Protein AF-A0A9N9H4F7-F1 (afdb_monomer_lite)

pLDDT: mean 87.17, std 10.33, range [55.59, 97.5]

InterPro domains:
  IPR036277 SMCs flexible hinge superfamily [SSF75553] (1-52)

Foldseek 3Di:
DDDQEAEAQDPVRQVVVCPDPAHGWYAYPQGWIQDSVRDTRDPDPDHDPDPPPPDDPPPDDPVNVVVVVVVVVVVVVVVVVVVVVCVVVVVVVVVVVVVVVVVVVVVVVVVVVVVVVVVVVVVD

Structure (mmCIF, N/CA/C/O backbone):
data_AF-A0A9N9H4F7-F1
#
_entry.id   AF-A0A9N9H4F7-F1
#
loop_
_atom_site.group_PDB
_atom_site.id
_atom_site.type_symbol
_atom_site.label_atom_id
_atom_site.label_alt_id
_atom_site.label_comp_id
_atom_site.label_asym_id
_atom_site.label_entity_id
_atom_site.label_seq_id
_atom_site.pdbx_PDB_ins_code
_atom_site.Cartn_x
_atom_site.Cartn_y
_atom_site.Cartn_z
_atom_site.occupancy
_atom_site.B_iso_or_equiv
_atom_site.auth_seq_id
_atom_site.auth_comp_id
_atom_site.auth_asym_id
_atom_site.auth_atom_id
_atom_site.pdbx_PDB_model_num
ATOM 1 N N . VAL A 1 1 ? -9.784 0.885 30.954 1.00 60.38 1 VAL A N 1
ATOM 2 C CA . VAL A 1 1 ? -11.015 1.036 31.769 1.00 60.38 1 VAL A CA 1
ATOM 3 C C . VAL A 1 1 ? -11.840 2.170 31.178 1.00 60.38 1 VAL A C 1
ATOM 5 O O . VAL A 1 1 ? -11.273 3.231 30.939 1.00 60.38 1 VAL A O 1
ATOM 8 N N . LEU A 1 2 ? -13.125 1.941 30.878 1.00 66.12 2 LEU A N 1
ATOM 9 C CA . LEU A 1 2 ? -14.051 3.004 30.467 1.00 66.12 2 LEU A CA 1
ATOM 10 C C . LEU A 1 2 ? -14.176 4.017 31.612 1.00 66.12 2 LEU A C 1
ATOM 12 O O . LEU A 1 2 ? -14.514 3.649 32.732 1.00 66.12 2 LEU A O 1
ATOM 16 N N . GLN A 1 3 ? -13.849 5.277 31.337 1.00 78.94 3 GLN A N 1
ATOM 17 C CA . GLN A 1 3 ? -14.105 6.394 32.248 1.00 78.94 3 GLN A CA 1
ATOM 18 C C . GLN A 1 3 ? -15.418 7.087 31.868 1.00 78.94 3 GLN A C 1
ATOM 20 O O . GLN A 1 3 ? -16.034 6.726 30.866 1.00 78.94 3 GLN A O 1
ATOM 25 N N . ASN A 1 4 ? -15.786 8.137 32.612 1.00 85.50 4 ASN A N 1
ATOM 26 C CA . ASN A 1 4 ? -16.856 9.085 32.285 1.00 85.50 4 ASN A CA 1
ATOM 27 C C . ASN A 1 4 ? -16.726 9.612 30.841 1.00 85.50 4 ASN A C 1
ATOM 29 O O . ASN A 1 4 ? -16.042 10.611 30.598 1.00 85.50 4 ASN A O 1
ATOM 33 N N . THR A 1 5 ? -17.362 8.912 29.902 1.00 91.31 5 THR A N 1
ATOM 34 C CA . THR A 1 5 ? -17.331 9.168 28.461 1.00 91.31 5 THR A CA 1
ATOM 35 C C . THR A 1 5 ? -18.765 9.358 28.001 1.00 91.31 5 THR A C 1
ATOM 37 O O . THR A 1 5 ? -19.583 8.453 28.142 1.00 91.31 5 THR A O 1
ATOM 40 N N . LEU A 1 6 ? -19.074 10.542 27.487 1.00 93.56 6 LEU A N 1
ATOM 41 C CA . LEU A 1 6 ? -20.390 10.870 26.954 1.00 93.56 6 LEU A CA 1
ATOM 42 C C . LEU A 1 6 ? -20.442 10.543 25.461 1.00 93.56 6 LEU A C 1
ATOM 44 O O . LEU A 1 6 ? -19.416 10.563 24.782 1.00 93.56 6 LEU A O 1
ATOM 48 N N . VAL A 1 7 ? -21.637 10.261 24.950 1.00 93.19 7 VAL A N 1
ATOM 49 C CA . VAL A 1 7 ? -21.860 9.976 23.528 1.00 93.19 7 VAL A CA 1
ATOM 50 C C . VAL A 1 7 ? -22.605 11.145 22.889 1.00 93.19 7 VAL A C 1
ATOM 52 O O . VAL A 1 7 ? -23.591 11.631 23.439 1.00 93.19 7 VAL A O 1
ATOM 55 N N . ALA A 1 8 ? -22.134 11.597 21.729 1.00 94.56 8 ALA A N 1
ATOM 56 C CA . ALA A 1 8 ? -22.745 12.652 20.927 1.00 94.56 8 ALA A CA 1
ATOM 57 C C . ALA A 1 8 ? -23.081 12.141 19.518 1.00 94.56 8 ALA A C 1
ATOM 59 O O . ALA A 1 8 ? -22.471 11.204 19.013 1.00 94.56 8 ALA A O 1
ATOM 60 N N . GLN A 1 9 ? -24.036 12.773 18.844 1.00 94.56 9 GLN A N 1
ATOM 61 C CA . GLN A 1 9 ? -24.408 12.399 17.478 1.00 94.56 9 GLN A CA 1
ATOM 62 C C . GLN A 1 9 ? -23.370 12.875 16.455 1.00 94.56 9 GLN A C 1
ATOM 64 O O . GLN A 1 9 ? -23.081 12.173 15.491 1.00 94.56 9 GLN A O 1
ATOM 69 N N . ASN A 1 10 ? -22.787 14.056 16.671 1.00 92.44 10 ASN A N 1
ATOM 70 C CA . ASN A 1 10 ? -21.843 14.691 15.754 1.00 92.44 10 ASN A CA 1
ATOM 71 C C . ASN A 1 10 ? -20.806 15.548 16.502 1.00 92.44 10 ASN A C 1
ATOM 73 O O . ASN A 1 10 ? -20.918 15.781 17.709 1.00 92.44 10 ASN A O 1
ATOM 77 N N . LEU A 1 11 ? -19.794 16.032 15.775 1.00 90.25 11 LEU A N 1
ATOM 78 C CA . LEU A 1 11 ? -18.680 16.793 16.349 1.00 90.25 11 LEU A CA 1
ATOM 79 C C . LEU A 1 11 ? -19.110 18.154 16.924 1.00 90.25 11 LEU A C 1
ATOM 81 O O . LEU A 1 11 ? -18.544 18.616 17.909 1.00 90.25 11 LEU A O 1
ATOM 85 N N . GLN A 1 12 ? -20.134 18.789 16.348 1.00 91.62 12 GLN A N 1
ATOM 86 C CA . GLN A 1 12 ? -20.657 20.074 16.833 1.00 91.62 12 GLN A CA 1
ATOM 87 C C . GLN A 1 12 ? -21.272 19.915 18.229 1.00 91.62 12 GLN A C 1
ATOM 89 O O . GLN A 1 12 ? -20.956 20.672 19.149 1.00 91.62 12 GLN A O 1
ATOM 94 N N . GLN A 1 13 ? -22.097 18.882 18.407 1.00 93.81 13 GLN A N 1
ATOM 95 C CA . GLN A 1 13 ? -22.650 18.516 19.705 1.00 93.81 13 GLN A CA 1
ATOM 96 C C . GLN A 1 13 ? -21.544 18.075 20.670 1.00 93.81 13 GLN A C 1
ATOM 98 O O . GLN A 1 13 ? -21.554 18.486 21.830 1.00 93.81 13 GLN A O 1
ATOM 103 N N . ALA A 1 14 ? -20.572 17.289 20.196 1.00 92.69 14 ALA A N 1
ATOM 104 C CA . ALA A 1 14 ? -19.457 16.839 21.020 1.00 92.69 14 ALA A CA 1
ATOM 105 C C . ALA A 1 14 ? -18.648 18.015 21.582 1.00 92.69 14 ALA A C 1
ATOM 107 O O . ALA A 1 14 ? -18.396 18.054 22.783 1.00 92.69 14 ALA A O 1
ATOM 108 N N . ASN A 1 15 ? -18.325 19.009 20.748 1.00 91.69 15 ASN A N 1
ATOM 109 C CA . ASN A 1 15 ? -17.621 20.224 21.161 1.00 91.69 15 ASN A CA 1
ATOM 110 C C . ASN A 1 15 ? -18.395 21.007 22.226 1.00 91.69 15 ASN A C 1
ATOM 112 O O . ASN A 1 15 ? -17.819 21.415 23.233 1.00 91.69 15 ASN A O 1
ATOM 116 N N . ARG A 1 16 ? -19.712 21.174 22.045 1.00 92.69 16 ARG A N 1
ATOM 117 C CA . ARG A 1 16 ? -20.559 21.873 23.024 1.00 92.69 16 ARG A CA 1
ATOM 118 C C . ARG A 1 16 ? -20.536 21.196 24.397 1.00 92.69 16 ARG A C 1
ATOM 120 O O . ARG A 1 16 ? -20.530 21.887 25.407 1.00 92.69 16 ARG A O 1
ATOM 127 N N . ILE A 1 17 ? -20.536 19.864 24.429 1.00 92.31 17 ILE A N 1
ATOM 128 C CA . ILE A 1 17 ? -20.558 19.081 25.672 1.00 92.31 17 ILE A CA 1
ATOM 129 C C . ILE A 1 17 ? -19.160 19.010 26.308 1.00 92.31 17 ILE A C 1
ATOM 131 O O . ILE A 1 17 ? -19.024 19.135 27.528 1.00 92.31 17 ILE A O 1
ATOM 135 N N . ALA A 1 18 ? -18.112 18.835 25.499 1.00 91.38 18 ALA A N 1
ATOM 136 C CA . ALA A 1 18 ? -16.742 18.650 25.975 1.00 91.38 18 ALA A CA 1
ATOM 137 C C . ALA A 1 18 ? -16.206 19.870 26.742 1.00 91.38 18 ALA A C 1
ATOM 139 O O . ALA A 1 18 ? -15.460 19.701 27.707 1.00 91.38 18 ALA A O 1
ATOM 140 N N . PHE A 1 19 ? -16.622 21.079 26.348 1.00 90.19 19 PHE A N 1
ATOM 141 C CA . PHE A 1 19 ? -16.142 22.353 26.898 1.00 90.19 19 PHE A CA 1
ATOM 142 C C . PHE A 1 19 ? -17.181 23.100 27.755 1.00 90.19 19 PHE A C 1
ATOM 144 O O . PHE A 1 19 ? -17.162 24.326 27.825 1.00 90.19 19 PHE A O 1
ATOM 151 N N . THR A 1 20 ? -18.085 22.378 28.424 1.00 87.00 20 THR A N 1
ATOM 152 C CA . THR A 1 20 ? -18.986 22.978 29.433 1.00 87.00 20 THR A CA 1
ATOM 153 C C . THR A 1 20 ? -18.219 23.317 30.735 1.00 87.00 20 THR A C 1
ATOM 155 O O . THR A 1 20 ? -16.993 23.224 30.776 1.00 87.00 20 THR A O 1
ATOM 158 N N . ASN A 1 21 ? -18.902 23.655 31.843 1.00 86.31 21 ASN A N 1
ATOM 159 C CA . ASN A 1 21 ? -18.263 23.943 33.148 1.00 86.31 21 ASN A CA 1
ATOM 160 C C . ASN A 1 21 ? -17.339 22.821 33.663 1.00 86.31 21 ASN A C 1
ATOM 162 O O . ASN A 1 21 ? -16.449 23.063 34.474 1.00 86.31 21 ASN A O 1
ATOM 166 N N . THR A 1 22 ? -17.548 21.586 33.212 1.00 87.25 22 THR A N 1
ATOM 167 C CA . THR A 1 22 ? -16.668 20.446 33.471 1.00 87.25 22 THR A CA 1
ATOM 168 C C . THR A 1 22 ? -16.186 19.888 32.140 1.00 87.25 22 THR A C 1
ATOM 170 O O . THR A 1 22 ? -16.982 19.739 31.213 1.00 87.25 22 THR A O 1
ATOM 173 N N . ARG A 1 23 ? -14.894 19.548 32.050 1.00 89.44 23 ARG A N 1
ATOM 174 C CA . ARG A 1 23 ? -14.342 18.893 30.860 1.00 89.44 23 ARG A CA 1
ATOM 175 C C . ARG A 1 23 ? -14.760 17.430 30.802 1.00 89.44 23 ARG A C 1
ATOM 177 O O . ARG A 1 23 ? -14.350 16.620 31.639 1.00 89.44 23 ARG A O 1
ATOM 184 N N . TRP A 1 24 ? -15.533 17.093 29.778 1.00 92.00 24 TRP A N 1
ATOM 185 C CA . TRP A 1 24 ? -15.980 15.729 29.518 1.00 92.00 24 TRP A CA 1
ATOM 186 C C . TRP A 1 24 ? -15.186 15.101 28.383 1.00 92.00 24 TRP A C 1
ATOM 188 O O . TRP A 1 24 ? -14.842 15.759 27.406 1.00 92.00 24 TRP A O 1
ATOM 198 N N . ARG A 1 25 ? -14.942 13.794 28.502 1.00 92.88 25 ARG A N 1
ATOM 199 C CA . ARG A 1 25 ? -14.541 12.975 27.361 1.00 92.88 25 ARG A CA 1
ATOM 200 C C . ARG A 1 25 ? -15.802 12.678 26.555 1.00 92.88 25 ARG A C 1
ATOM 202 O O . ARG A 1 25 ? -16.768 12.182 27.136 1.00 92.88 25 ARG A O 1
ATOM 209 N N . VAL A 1 26 ? -15.817 12.976 25.261 1.00 93.19 26 VAL A N 1
ATOM 210 C CA . VAL A 1 26 ? -17.006 12.802 24.413 1.00 93.19 26 VAL A CA 1
ATOM 211 C C . VAL A 1 26 ? -16.638 12.035 23.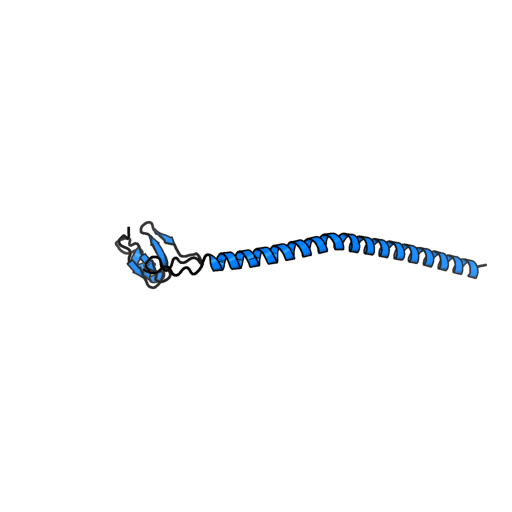154 1.00 93.19 26 VAL A C 1
ATOM 213 O O . VAL A 1 26 ? -15.682 12.398 22.483 1.00 93.19 26 VAL A O 1
ATOM 216 N N . VAL A 1 27 ? -17.387 10.987 22.823 1.00 91.38 27 VAL A N 1
ATOM 217 C CA . VAL A 1 27 ? -17.237 10.227 21.576 1.00 91.38 27 VAL A CA 1
ATOM 218 C C . VAL A 1 27 ? -18.470 10.425 20.696 1.00 91.38 27 VAL A C 1
ATOM 220 O O . VAL A 1 27 ? -19.592 10.460 21.197 1.00 91.38 27 VAL A O 1
ATOM 223 N N . THR A 1 28 ? -18.295 10.589 19.391 1.00 91.88 28 THR A N 1
ATOM 224 C CA . THR A 1 28 ? -19.404 10.675 18.441 1.00 91.88 28 THR A CA 1
ATOM 225 C C . THR A 1 28 ? -19.863 9.284 18.008 1.00 91.88 28 THR A C 1
ATOM 227 O O . THR A 1 28 ? -19.096 8.322 18.059 1.00 91.88 28 THR A O 1
ATOM 230 N N . LEU A 1 29 ? -21.085 9.175 17.483 1.00 89.81 29 LEU A N 1
ATOM 231 C CA . LEU A 1 29 ? -21.568 7.946 16.832 1.00 89.81 29 LEU A CA 1
ATOM 232 C C . LEU A 1 29 ? -20.696 7.523 15.635 1.00 89.81 29 LEU A C 1
ATOM 234 O O . LEU A 1 29 ? -20.626 6.343 15.308 1.00 89.81 29 LEU A O 1
ATOM 238 N N . SER A 1 30 ? -20.004 8.474 15.003 1.00 85.62 30 SER A N 1
ATOM 239 C CA . SER A 1 30 ? -19.032 8.225 13.933 1.00 85.62 30 SER A CA 1
ATOM 240 C C . SER A 1 30 ? -17.647 7.777 14.429 1.00 85.62 30 SER A C 1
ATOM 242 O O . SER A 1 30 ? -16.771 7.522 13.607 1.00 85.62 30 SER A O 1
ATOM 244 N N . GLY A 1 31 ? -17.431 7.671 15.746 1.00 87.62 31 GLY A N 1
ATOM 245 C CA . GLY A 1 31 ? -16.169 7.218 16.341 1.00 87.62 31 GLY A CA 1
ATOM 246 C C . GLY A 1 31 ? -15.108 8.309 16.528 1.00 87.62 31 GLY A C 1
ATOM 247 O O . GLY A 1 31 ? -13.962 7.992 16.838 1.00 87.62 31 GLY A O 1
ATOM 248 N N . GLN A 1 32 ? -15.464 9.585 16.363 1.00 89.06 32 GLN A N 1
ATOM 249 C CA . GLN A 1 32 ? -14.583 10.714 16.682 1.00 89.06 32 GLN A CA 1
ATOM 250 C C . GLN A 1 32 ? -14.580 10.933 18.196 1.00 89.06 32 GLN A C 1
ATOM 252 O O . GLN A 1 32 ? -15.619 10.809 18.835 1.00 89.06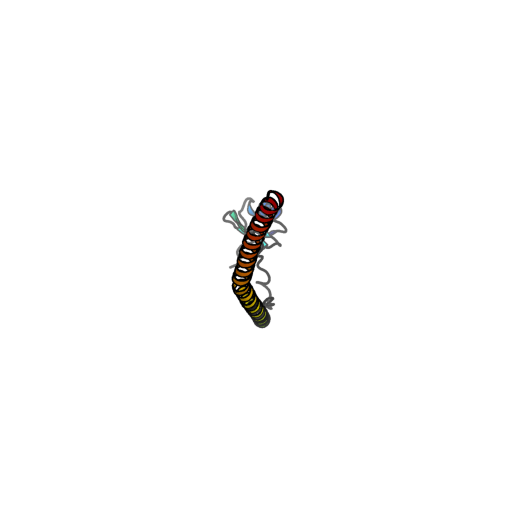 32 GLN A O 1
ATOM 257 N N . LEU A 1 33 ? -13.442 11.269 18.791 1.00 89.56 33 LEU A N 1
ATOM 258 C CA . LEU A 1 33 ? -13.290 11.407 20.236 1.00 89.56 33 LEU A CA 1
ATOM 259 C C . LEU A 1 33 ? -12.708 12.773 20.580 1.00 89.56 33 LEU A C 1
ATOM 261 O O . LEU A 1 33 ? -11.701 13.177 20.015 1.00 89.56 33 LEU A O 1
ATOM 265 N N . ILE A 1 34 ? -13.284 13.433 21.574 1.00 90.94 34 ILE A N 1
ATOM 266 C CA . ILE A 1 34 ? -12.693 14.569 22.273 1.00 90.94 34 ILE A CA 1
ATOM 267 C C . ILE A 1 34 ? -12.300 14.081 23.662 1.00 90.94 34 ILE A C 1
ATOM 269 O O . ILE A 1 34 ? -13.150 13.653 24.446 1.00 90.94 34 ILE A O 1
ATOM 273 N N . ASP A 1 35 ? -11.008 14.105 23.962 1.00 90.62 35 ASP A N 1
ATOM 274 C CA . ASP A 1 35 ? -10.489 13.728 25.268 1.00 90.62 35 ASP A CA 1
ATOM 275 C C . ASP A 1 35 ? -10.463 14.917 26.237 1.00 90.62 35 ASP A C 1
ATOM 277 O O . ASP A 1 35 ? -10.438 16.078 25.826 1.00 90.62 35 ASP A O 1
ATOM 281 N N . LYS A 1 36 ? -10.419 14.645 27.547 1.00 88.31 36 LYS A N 1
ATOM 282 C CA . LYS A 1 36 ? -10.394 15.692 28.591 1.00 88.31 36 LYS A CA 1
ATOM 283 C C . LYS A 1 36 ? -9.176 16.615 28.476 1.00 88.31 36 LYS A C 1
ATOM 285 O O . LYS A 1 36 ? -9.246 17.788 28.856 1.00 88.31 36 LYS A O 1
ATOM 290 N N . SER A 1 37 ? -8.072 16.100 27.931 1.00 85.88 37 SER A N 1
ATOM 291 C CA . SER A 1 37 ? -6.873 16.878 27.597 1.00 85.88 37 SER A CA 1
ATOM 292 C C . SER A 1 37 ? -7.144 17.970 26.552 1.00 85.88 37 SER A C 1
ATOM 294 O O . SER A 1 37 ? -6.391 18.936 26.476 1.00 85.88 37 SER A O 1
ATOM 296 N N . GLY A 1 38 ? -8.230 17.856 25.781 1.00 81.88 38 GLY A N 1
ATOM 297 C CA . GLY A 1 38 ? -8.508 18.666 24.596 1.00 81.88 38 GLY A CA 1
ATOM 298 C C . GLY A 1 38 ? -8.012 18.021 23.299 1.00 81.88 38 GLY A C 1
ATOM 299 O O . GLY A 1 38 ? -8.193 18.592 22.228 1.00 81.88 38 GLY A O 1
ATOM 300 N N . THR A 1 39 ? -7.406 16.831 23.370 1.00 85.69 39 THR A N 1
ATOM 301 C CA . THR A 1 39 ? -7.032 16.060 22.180 1.00 85.69 39 THR A CA 1
ATOM 302 C C . THR A 1 39 ? -8.289 15.601 21.449 1.00 85.69 39 THR A C 1
ATOM 304 O O . THR A 1 39 ? -9.157 14.972 22.047 1.00 85.69 39 THR A O 1
ATOM 307 N N . MET A 1 40 ? -8.369 15.871 20.148 1.00 82.88 40 MET A N 1
ATOM 308 C CA . MET A 1 40 ? -9.442 15.376 19.289 1.00 82.88 40 MET A CA 1
ATOM 309 C C . MET A 1 40 ? -8.892 14.289 18.360 1.00 82.88 40 MET A C 1
ATOM 311 O O . MET A 1 40 ? -7.921 14.533 17.646 1.00 82.88 40 MET A O 1
ATOM 315 N N . SER A 1 41 ? -9.495 13.101 18.340 1.00 75.62 41 SER A N 1
ATOM 316 C CA . SER A 1 41 ? -9.294 12.110 17.278 1.00 75.62 41 SER A CA 1
ATOM 317 C C . SER A 1 41 ? -10.521 12.094 16.366 1.00 75.62 41 SER A C 1
ATOM 319 O O . SER A 1 41 ? -11.655 12.188 16.829 1.00 75.62 41 SER A O 1
ATOM 321 N N . GLY A 1 42 ? -10.316 12.030 15.048 1.00 65.12 42 GLY A N 1
ATOM 322 C CA . GLY A 1 42 ? -11.446 12.055 14.109 1.00 65.12 42 GLY A CA 1
ATOM 323 C C . GLY A 1 42 ? -11.176 12.537 12.686 1.00 65.12 42 GLY A C 1
ATOM 324 O O . GLY A 1 42 ? -12.142 12.770 11.966 1.00 65.12 42 GLY A O 1
ATOM 325 N N . GLY A 1 43 ? -9.912 12.705 12.281 1.00 66.25 43 GLY A N 1
ATOM 326 C CA . GLY A 1 43 ? -9.537 13.154 10.932 1.00 66.25 43 GLY A CA 1
ATOM 327 C C . GLY A 1 43 ? -9.083 12.050 9.967 1.00 66.25 43 GLY A C 1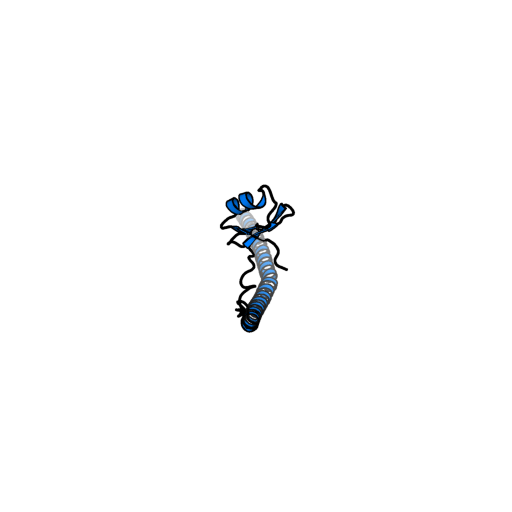
ATOM 328 O O . GLY A 1 43 ? -8.631 12.369 8.875 1.00 66.25 43 GLY A O 1
ATOM 329 N N . GLY A 1 44 ? -9.141 10.773 10.359 1.00 69.38 44 GLY A N 1
ATOM 330 C CA . GLY A 1 44 ? -8.680 9.645 9.538 1.00 69.38 44 GLY A CA 1
ATOM 331 C C . GLY A 1 44 ? -9.819 8.746 9.051 1.00 69.38 44 GLY A C 1
ATOM 332 O O . GLY A 1 44 ? -10.882 8.705 9.662 1.00 69.38 44 GLY A O 1
ATOM 333 N N . ASN A 1 45 ? -9.571 7.974 7.988 1.00 73.19 45 ASN A N 1
ATOM 334 C CA . ASN A 1 45 ? -10.543 7.029 7.408 1.00 73.19 45 ASN A CA 1
ATOM 335 C C . ASN A 1 45 ? -10.729 5.732 8.219 1.00 73.19 45 ASN A C 1
ATOM 337 O O . ASN A 1 45 ? -11.547 4.890 7.854 1.00 73.19 45 ASN A O 1
ATOM 341 N N . GLN A 1 46 ? -9.961 5.534 9.292 1.00 73.88 46 GLN A N 1
ATOM 342 C CA . GLN A 1 46 ? -10.006 4.307 10.080 1.00 73.88 46 GLN A CA 1
ATOM 343 C C . GLN A 1 46 ? -10.938 4.473 11.280 1.00 73.88 46 GLN A C 1
ATOM 345 O O . GLN A 1 46 ? -10.688 5.282 12.172 1.00 73.88 46 GLN A O 1
ATOM 350 N N . VAL A 1 47 ? -11.999 3.669 11.306 1.00 73.94 47 VAL A N 1
ATOM 351 C CA . VAL A 1 47 ? -12.968 3.614 12.404 1.00 73.94 47 VAL A CA 1
ATOM 352 C C . VAL A 1 47 ? -12.857 2.243 13.055 1.00 73.94 47 VAL A C 1
ATOM 354 O O . VAL A 1 47 ? -12.943 1.227 12.368 1.00 73.94 47 VAL A O 1
ATOM 357 N N . PHE A 1 48 ? -12.669 2.204 14.370 1.00 74.56 48 PHE A N 1
ATOM 358 C CA . PHE A 1 48 ? -12.679 0.950 15.117 1.00 74.56 48 PHE A CA 1
ATOM 359 C C . PHE A 1 48 ? -14.130 0.561 15.409 1.00 74.56 48 PHE A C 1
ATOM 361 O O . PHE A 1 48 ? -14.843 1.292 16.096 1.00 74.56 48 PHE A O 1
ATOM 368 N N . LYS A 1 49 ? -14.566 -0.573 14.862 1.00 75.44 49 LYS A N 1
ATOM 369 C CA . LYS A 1 49 ? -15.911 -1.136 15.038 1.00 75.44 49 LYS A CA 1
ATOM 370 C C . LYS A 1 49 ? -15.816 -2.490 15.744 1.00 75.44 49 LYS A C 1
ATOM 372 O O . LYS A 1 49 ? -14.726 -3.031 15.905 1.00 75.44 49 LYS A O 1
ATOM 377 N N . ASP A 1 50 ? -16.949 -2.985 16.231 1.00 71.06 50 ASP A N 1
ATOM 378 C CA . ASP A 1 50 ? -17.129 -4.363 16.723 1.00 71.06 50 ASP A CA 1
ATOM 379 C C . ASP A 1 50 ? -16.308 -4.795 17.950 1.00 71.06 50 ASP A C 1
ATOM 381 O O . ASP A 1 50 ? -16.408 -5.937 18.389 1.00 71.06 50 ASP A O 1
ATOM 385 N N . ALA A 1 51 ? -15.598 -3.873 18.607 1.00 75.44 51 ALA A N 1
ATOM 386 C CA . ALA A 1 51 ? -14.854 -4.144 19.843 1.00 75.44 51 ALA A CA 1
ATOM 387 C C . ALA A 1 51 ? -15.732 -4.607 21.029 1.00 75.44 51 ALA A C 1
ATOM 389 O O . ALA A 1 51 ? -15.208 -5.110 22.019 1.00 75.44 51 ALA A O 1
ATOM 390 N N . MET A 1 52 ? -17.055 -4.420 20.950 1.00 74.25 52 MET A N 1
ATOM 391 C CA . MET A 1 52 ? -18.037 -4.840 21.963 1.00 74.25 52 MET A CA 1
ATOM 392 C C . MET A 1 52 ? -18.948 -5.987 21.489 1.00 74.25 52 MET A C 1
ATOM 394 O O . MET A 1 52 ? -19.881 -6.352 22.202 1.00 74.25 52 MET A O 1
ATOM 398 N N . ASN A 1 53 ? -18.714 -6.553 20.300 1.00 71.25 53 ASN A N 1
ATOM 399 C CA . ASN A 1 53 ? -19.500 -7.681 19.804 1.00 71.25 53 ASN A CA 1
ATOM 400 C C . ASN A 1 53 ? -19.040 -8.990 20.479 1.00 71.25 53 ASN A C 1
ATOM 402 O O . ASN A 1 53 ? -17.844 -9.229 20.631 1.00 71.25 53 ASN A O 1
ATOM 406 N N . SER A 1 54 ? -19.978 -9.855 20.879 1.00 67.00 54 SER A N 1
ATOM 407 C CA . SER A 1 54 ? -19.667 -11.169 21.472 1.00 67.00 54 SER A CA 1
ATOM 408 C C . SER A 1 54 ? -19.185 -12.192 20.440 1.00 67.00 54 SER A C 1
ATOM 410 O O . SER A 1 54 ? -18.579 -13.200 20.803 1.00 67.00 54 SER A O 1
ATOM 412 N N . LYS A 1 55 ? -19.435 -11.933 19.151 1.00 63.88 55 LYS A N 1
ATOM 413 C CA . LYS A 1 55 ? -18.924 -12.718 18.029 1.00 63.88 55 LYS A CA 1
ATOM 414 C C . LYS A 1 55 ? -18.053 -11.817 17.168 1.00 63.88 55 LYS A C 1
ATOM 416 O O . LYS A 1 55 ? -18.543 -10.879 16.550 1.00 63.88 55 LYS A O 1
ATOM 421 N N . PHE A 1 56 ? -16.761 -12.114 17.126 1.00 59.44 56 PHE A N 1
ATOM 422 C CA . PHE A 1 56 ? -15.853 -11.499 16.169 1.00 59.44 56 PHE A CA 1
ATOM 423 C C . PHE A 1 56 ? -16.267 -11.982 14.773 1.00 59.44 56 PHE A C 1
ATOM 425 O O . PHE A 1 56 ? -16.201 -13.181 14.508 1.00 59.44 56 PHE A O 1
ATOM 432 N N . SER A 1 57 ? -16.748 -11.097 13.901 1.00 60.22 57 SER A N 1
ATOM 433 C CA . SER A 1 57 ? -16.843 -11.388 12.470 1.00 60.22 57 SER A CA 1
ATOM 434 C C . SER A 1 57 ? -15.496 -11.020 11.851 1.00 60.22 57 SER A C 1
ATOM 436 O O . SER A 1 57 ? -15.223 -9.832 11.675 1.00 60.22 57 SER A O 1
ATOM 438 N N . PRO A 1 58 ? -14.600 -11.984 11.571 1.00 63.06 58 PRO A N 1
ATOM 439 C CA . PRO A 1 58 ? -13.380 -11.668 10.857 1.00 63.06 58 PRO A CA 1
ATOM 440 C C . PRO A 1 58 ? -13.758 -11.327 9.413 1.00 63.06 58 PRO A C 1
ATOM 442 O O . PRO A 1 58 ? -13.877 -12.216 8.574 1.00 63.06 58 PRO A O 1
ATOM 445 N N . ASP A 1 59 ? -13.913 -10.037 9.112 1.00 64.38 59 ASP A N 1
ATOM 446 C CA . ASP A 1 59 ? -14.003 -9.543 7.727 1.00 64.38 59 ASP A CA 1
ATOM 447 C C . ASP A 1 59 ? -12.772 -9.969 6.902 1.00 64.38 59 ASP A C 1
ATOM 449 O O . ASP A 1 59 ? -12.813 -10.035 5.675 1.00 64.38 59 ASP A O 1
ATOM 453 N N . ILE A 1 60 ? -11.677 -10.317 7.586 1.00 70.12 60 ILE A N 1
ATOM 454 C CA . ILE A 1 60 ? -10.448 -10.863 7.021 1.00 70.12 60 ILE A CA 1
ATOM 455 C C . ILE A 1 60 ? -10.199 -12.235 7.657 1.00 70.12 60 ILE A C 1
ATOM 457 O O . ILE A 1 60 ? -9.742 -12.344 8.795 1.00 70.12 60 ILE A O 1
ATOM 461 N N . THR A 1 61 ? -10.500 -13.300 6.919 1.00 82.69 61 THR A N 1
ATOM 462 C CA . THR A 1 61 ? -10.190 -14.682 7.313 1.00 82.69 61 THR A CA 1
ATOM 463 C C . THR A 1 61 ? -8.834 -15.114 6.758 1.00 82.69 61 THR A C 1
ATOM 465 O O . THR A 1 61 ? -8.394 -14.626 5.716 1.00 82.69 61 THR A O 1
ATOM 468 N N . SER A 1 62 ? -8.187 -16.094 7.393 1.00 83.38 62 SER A N 1
ATOM 469 C CA . SER A 1 62 ? -6.946 -16.686 6.865 1.00 83.38 62 SER A CA 1
ATOM 470 C C . SER A 1 62 ? -7.112 -17.195 5.423 1.00 83.38 62 SER A C 1
ATOM 472 O O . SER A 1 62 ? -6.220 -17.024 4.596 1.00 83.38 62 SER A O 1
ATOM 474 N N . GLU A 1 63 ? -8.296 -17.705 5.074 1.00 86.06 63 GLU A N 1
ATOM 475 C CA . GLU A 1 63 ? -8.626 -18.118 3.708 1.00 86.06 63 GLU A CA 1
ATOM 476 C C . GLU A 1 63 ? -8.650 -16.950 2.715 1.00 86.06 63 GLU A C 1
ATOM 478 O O . GLU A 1 63 ? -8.160 -17.085 1.592 1.00 86.06 63 GLU A O 1
ATOM 483 N N . THR A 1 64 ? -9.205 -15.795 3.103 1.00 86.00 64 THR A N 1
ATOM 484 C CA . THR A 1 64 ? -9.181 -14.592 2.251 1.00 86.00 64 THR A CA 1
ATOM 485 C C . THR A 1 64 ? -7.760 -14.083 2.032 1.00 86.00 64 THR A C 1
ATOM 487 O O . THR A 1 64 ? -7.416 -13.736 0.903 1.00 86.00 64 THR A O 1
ATOM 490 N N . ILE A 1 65 ? -6.910 -14.130 3.062 1.00 88.56 65 ILE A N 1
ATOM 491 C CA . ILE A 1 65 ? -5.493 -13.754 2.962 1.00 88.56 65 ILE A CA 1
ATOM 492 C C . ILE A 1 65 ? -4.768 -14.699 2.000 1.00 88.56 65 ILE A C 1
ATOM 494 O O . ILE A 1 65 ? -4.148 -14.239 1.047 1.00 88.56 65 ILE A O 1
ATOM 498 N N . ALA A 1 66 ? -4.936 -16.014 2.165 1.00 92.25 66 ALA A N 1
ATOM 499 C CA . ALA A 1 66 ? -4.312 -17.009 1.294 1.00 92.25 66 ALA A CA 1
ATOM 500 C C . ALA A 1 66 ? -4.754 -16.872 -0.177 1.00 92.25 66 ALA A C 1
ATOM 502 O O . ALA A 1 66 ? -3.958 -17.071 -1.098 1.00 92.25 66 ALA A O 1
ATOM 503 N N . LYS A 1 67 ? -6.021 -16.510 -0.429 1.00 92.25 67 LYS A N 1
ATOM 504 C CA . LYS A 1 67 ? -6.510 -16.201 -1.784 1.00 92.25 67 LYS A CA 1
ATOM 505 C C . LYS A 1 67 ? -5.832 -14.951 -2.351 1.00 92.25 67 LYS A C 1
ATOM 507 O O . LYS A 1 67 ? -5.361 -14.990 -3.486 1.00 92.25 67 LYS A O 1
ATOM 512 N N . LEU A 1 68 ? -5.746 -13.873 -1.571 1.00 92.25 68 LEU A N 1
ATOM 513 C CA . LEU A 1 68 ? -5.099 -12.626 -1.992 1.00 92.25 68 LEU A CA 1
ATOM 514 C C . LEU A 1 68 ? -3.598 -12.808 -2.247 1.00 92.25 68 LEU A C 1
ATOM 516 O O . LEU A 1 68 ? -3.080 -12.271 -3.222 1.00 92.25 68 LEU A O 1
ATOM 520 N N . GLU A 1 69 ? -2.908 -13.611 -1.438 1.00 94.50 69 GLU A N 1
ATOM 521 C CA . GLU A 1 69 ? -1.492 -13.937 -1.635 1.00 94.50 69 GLU A CA 1
ATOM 522 C C . GLU A 1 69 ? -1.251 -14.715 -2.930 1.00 94.50 69 GLU A C 1
ATOM 524 O O . GLU A 1 69 ? -0.319 -14.397 -3.672 1.00 94.50 69 GLU A O 1
ATOM 529 N N . LYS A 1 70 ? -2.118 -15.683 -3.258 1.00 95.81 70 LYS A N 1
ATOM 530 C CA . LYS A 1 70 ? -2.049 -16.403 -4.540 1.00 95.81 70 LYS A CA 1
ATOM 531 C C . LYS A 1 70 ? -2.242 -15.465 -5.727 1.00 95.81 70 LYS A C 1
ATOM 533 O O . LYS A 1 70 ? -1.471 -15.523 -6.681 1.00 95.81 70 LYS A O 1
ATOM 538 N N . VAL A 1 71 ? -3.245 -14.589 -5.657 1.00 95.62 71 VAL A N 1
ATOM 539 C CA . VAL A 1 71 ? -3.519 -13.599 -6.710 1.00 95.62 71 VAL A CA 1
ATOM 540 C C . VAL A 1 71 ? -2.341 -12.638 -6.865 1.00 95.62 71 VAL A C 1
ATOM 542 O O . VAL A 1 71 ? -1.882 -12.403 -7.982 1.00 95.62 71 VAL A O 1
ATOM 545 N N . ARG A 1 72 ? -1.790 -12.142 -5.751 1.00 96.19 72 ARG A N 1
ATOM 546 C CA . ARG A 1 72 ? -0.585 -11.309 -5.750 1.00 96.19 72 ARG A CA 1
ATOM 547 C C . ARG A 1 72 ? 0.583 -12.029 -6.424 1.00 96.19 72 ARG A C 1
ATOM 549 O O . ARG A 1 72 ? 1.215 -11.451 -7.299 1.00 96.19 72 ARG A O 1
ATOM 556 N N . SER A 1 73 ? 0.865 -13.270 -6.029 1.00 96.00 73 SER A N 1
ATOM 557 C CA . SER A 1 73 ? 1.979 -14.052 -6.577 1.00 96.00 73 SER A CA 1
ATOM 558 C C . SER A 1 73 ? 1.828 -14.290 -8.081 1.00 96.00 73 SER A C 1
ATOM 560 O O . SER A 1 73 ? 2.804 -14.160 -8.818 1.00 96.00 73 SER A O 1
ATOM 562 N N . HIS A 1 74 ? 0.606 -14.564 -8.543 1.00 96.50 74 HIS A N 1
ATOM 563 C CA . HIS A 1 74 ? 0.302 -14.715 -9.963 1.00 96.50 74 HIS A CA 1
ATOM 564 C C . HIS A 1 74 ? 0.602 -13.435 -10.754 1.00 96.50 74 HIS A C 1
ATOM 566 O O . HIS A 1 74 ? 1.341 -13.483 -11.738 1.00 96.50 74 HIS A O 1
ATOM 572 N N . PHE A 1 75 ? 0.096 -12.286 -10.297 1.00 96.44 75 PHE A N 1
ATOM 573 C CA . PHE A 1 75 ? 0.365 -11.008 -10.958 1.00 96.44 75 PHE A CA 1
ATOM 574 C C . PHE A 1 75 ? 1.841 -10.613 -10.898 1.00 96.44 75 PHE A C 1
ATOM 576 O O . PHE A 1 75 ? 2.366 -10.056 -11.857 1.00 96.44 75 PHE A O 1
ATOM 583 N N . GLU A 1 76 ? 2.535 -10.929 -9.805 1.00 96.94 76 GLU A N 1
ATOM 584 C CA . GLU A 1 76 ? 3.968 -10.661 -9.681 1.00 96.94 76 GLU A CA 1
ATOM 585 C C . GLU A 1 76 ? 4.790 -11.493 -10.679 1.00 96.94 76 GLU A C 1
ATOM 587 O O . GLU A 1 76 ? 5.750 -10.987 -11.260 1.00 96.94 76 GLU A O 1
ATOM 592 N N . MET A 1 77 ? 4.395 -12.746 -10.926 1.00 96.75 77 MET A N 1
ATOM 593 C CA . MET A 1 77 ? 5.020 -13.602 -11.938 1.00 96.75 77 MET A CA 1
ATOM 594 C C . MET A 1 77 ? 4.774 -13.069 -13.355 1.00 96.75 77 MET A C 1
ATOM 596 O O . MET A 1 77 ? 5.731 -12.905 -14.109 1.00 96.75 77 MET A O 1
ATOM 600 N N . GLN A 1 78 ? 3.526 -12.721 -13.685 1.00 97.06 78 GLN A N 1
ATOM 601 C CA . GLN A 1 78 ? 3.183 -12.122 -14.982 1.00 97.06 78 GLN A CA 1
ATOM 602 C C . GLN A 1 78 ? 3.935 -10.811 -15.226 1.00 97.06 78 GLN A C 1
ATOM 604 O O . GLN A 1 78 ? 4.428 -10.564 -16.325 1.00 97.06 78 GLN A O 1
ATOM 609 N N . TRP A 1 79 ? 4.048 -9.971 -14.196 1.00 96.81 79 TRP A N 1
ATOM 610 C CA . TRP A 1 79 ? 4.790 -8.720 -14.291 1.00 96.81 79 TRP A CA 1
ATOM 611 C C . TRP A 1 79 ? 6.279 -8.965 -14.554 1.00 96.81 79 TRP A C 1
ATOM 613 O O . TRP A 1 79 ? 6.855 -8.293 -15.408 1.00 96.81 79 TRP A O 1
ATOM 623 N N . LYS A 1 80 ? 6.896 -9.940 -13.871 1.00 97.50 80 LYS A N 1
ATOM 624 C CA . LYS A 1 80 ? 8.305 -10.302 -14.097 1.00 97.50 80 LYS A CA 1
ATOM 625 C C . LYS A 1 80 ? 8.540 -10.773 -15.530 1.00 97.50 80 LYS A C 1
ATOM 627 O O . LYS A 1 80 ? 9.432 -10.243 -16.186 1.00 97.50 80 LYS A O 1
ATOM 632 N N . GLU A 1 81 ? 7.704 -11.680 -16.029 1.00 97.00 81 GLU A N 1
ATOM 633 C CA . GLU A 1 81 ? 7.791 -12.180 -17.406 1.00 97.00 81 GLU A CA 1
ATOM 634 C C . GLU A 1 81 ? 7.636 -11.047 -18.433 1.00 97.00 81 GLU A C 1
ATOM 636 O O . GLU A 1 81 ? 8.453 -10.897 -19.344 1.00 97.00 81 GLU A O 1
ATOM 641 N N . LEU A 1 82 ? 6.625 -10.187 -18.263 1.00 95.50 82 LEU A N 1
ATOM 642 C CA . LEU A 1 82 ? 6.411 -9.045 -19.152 1.00 95.50 82 LEU A CA 1
ATOM 643 C C . LEU A 1 82 ? 7.609 -8.085 -19.130 1.00 95.50 82 LEU A C 1
ATOM 645 O O . LEU A 1 82 ? 8.038 -7.602 -20.176 1.00 95.50 82 LEU A O 1
ATOM 649 N N . ASN A 1 83 ? 8.163 -7.820 -17.949 1.00 96.88 83 ASN A N 1
ATOM 650 C CA . ASN A 1 83 ? 9.292 -6.913 -17.789 1.00 96.88 83 ASN A CA 1
ATOM 651 C C . ASN A 1 83 ? 10.579 -7.475 -18.421 1.00 96.88 83 ASN A C 1
ATOM 653 O O . ASN A 1 83 ? 11.338 -6.734 -19.047 1.00 96.88 83 ASN A O 1
ATOM 657 N N . GLU A 1 84 ? 10.809 -8.786 -18.327 1.00 96.56 84 GLU A N 1
ATOM 658 C CA . GLU A 1 84 ? 11.905 -9.467 -19.030 1.00 96.56 84 GLU A CA 1
ATOM 659 C C . GLU A 1 84 ? 11.725 -9.422 -20.554 1.00 96.56 84 GLU A C 1
ATOM 661 O O . GLU A 1 84 ? 12.677 -9.134 -21.290 1.00 96.56 84 GLU A O 1
ATOM 666 N N . ASN A 1 85 ? 10.495 -9.609 -21.038 1.00 96.19 85 ASN A N 1
ATOM 667 C CA . ASN A 1 85 ? 10.167 -9.472 -22.456 1.00 96.19 85 ASN A CA 1
ATOM 668 C C . ASN A 1 85 ? 10.445 -8.053 -22.963 1.00 96.19 85 ASN A C 1
ATOM 670 O O . ASN A 1 85 ? 11.119 -7.886 -23.978 1.00 96.19 85 ASN A O 1
ATOM 674 N N . VAL A 1 86 ? 10.010 -7.023 -22.233 1.00 95.12 86 VAL A N 1
ATOM 675 C CA . VAL A 1 86 ? 10.323 -5.624 -22.568 1.00 95.12 86 VAL A CA 1
ATOM 676 C C . VAL A 1 86 ? 11.837 -5.409 -22.614 1.00 95.12 86 VAL A C 1
ATOM 678 O O . VAL A 1 86 ? 12.355 -4.918 -23.619 1.00 95.12 86 VAL A O 1
ATOM 681 N N . ARG A 1 87 ? 12.562 -5.865 -21.586 1.00 95.69 87 ARG A N 1
ATOM 682 C CA . ARG A 1 87 ? 14.019 -5.703 -21.484 1.00 95.69 87 ARG A CA 1
ATOM 683 C C . ARG A 1 87 ? 14.786 -6.398 -22.614 1.00 95.69 87 ARG A C 1
ATOM 685 O O . ARG A 1 87 ? 15.847 -5.921 -23.009 1.00 95.69 87 ARG A O 1
ATOM 692 N N . SER A 1 88 ? 14.280 -7.516 -23.132 1.00 94.38 88 SER A N 1
ATOM 693 C CA . SER A 1 88 ? 14.910 -8.250 -24.240 1.00 94.38 88 SER A CA 1
ATOM 694 C C . SER A 1 88 ? 14.521 -7.722 -25.627 1.00 94.38 88 SER A C 1
ATOM 696 O O . SER A 1 88 ? 15.321 -7.813 -26.564 1.00 94.38 88 SER A O 1
ATOM 698 N N . LEU A 1 89 ? 13.326 -7.143 -25.774 1.00 93.31 89 LEU A N 1
ATOM 699 C CA . LEU A 1 89 ? 12.831 -6.579 -27.034 1.00 93.31 89 LEU A CA 1
ATOM 700 C C . LEU A 1 89 ? 13.367 -5.170 -27.303 1.00 93.31 89 LEU A C 1
ATOM 702 O O . LEU A 1 89 ? 13.622 -4.823 -28.457 1.00 93.31 89 LEU A O 1
ATOM 706 N N . GLU A 1 90 ? 13.581 -4.370 -26.263 1.00 94.81 90 GLU A N 1
ATOM 707 C CA . GLU A 1 90 ? 14.115 -3.011 -26.367 1.00 94.81 90 GLU A CA 1
ATOM 708 C C . GLU A 1 90 ? 15.469 -2.923 -27.111 1.00 94.81 90 GLU A C 1
ATOM 710 O O . GLU A 1 90 ? 15.557 -2.161 -28.084 1.00 94.81 90 GLU A O 1
ATOM 715 N N . PRO A 1 91 ? 16.502 -3.738 -26.799 1.00 94.75 91 PRO A N 1
ATOM 716 C CA . PRO A 1 91 ? 17.761 -3.714 -27.546 1.00 94.75 91 PRO A CA 1
ATOM 717 C C . PRO A 1 91 ? 17.603 -4.219 -28.987 1.00 94.75 91 PRO A C 1
AT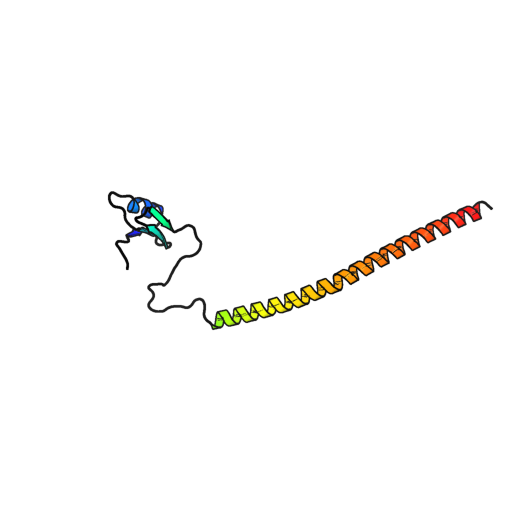OM 719 O O . PRO A 1 91 ? 18.274 -3.721 -29.893 1.00 94.75 91 PRO A O 1
ATOM 722 N N . GLN A 1 92 ? 16.694 -5.168 -29.241 1.00 94.88 92 GLN A N 1
ATOM 723 C CA . GLN A 1 92 ? 16.417 -5.640 -30.602 1.00 94.88 92 GLN A CA 1
ATOM 724 C C . GLN A 1 92 ? 15.764 -4.547 -31.450 1.00 94.88 92 GLN A C 1
ATOM 726 O O . GLN A 1 92 ? 16.114 -4.370 -32.621 1.00 94.88 92 GLN A O 1
ATOM 731 N N . LEU A 1 93 ? 14.828 -3.799 -30.862 1.00 93.88 93 LEU A N 1
ATOM 732 C CA . LEU A 1 93 ? 14.188 -2.662 -31.509 1.00 93.88 93 LEU A CA 1
ATOM 733 C C . LEU A 1 93 ? 15.214 -1.566 -31.808 1.00 93.88 93 LEU A C 1
ATOM 735 O O . LEU A 1 93 ? 15.227 -1.038 -32.922 1.00 93.88 93 LEU A O 1
ATOM 739 N N . GLN A 1 94 ? 16.097 -1.270 -30.853 1.00 94.44 94 GLN A N 1
ATOM 740 C CA . GLN A 1 94 ? 17.172 -0.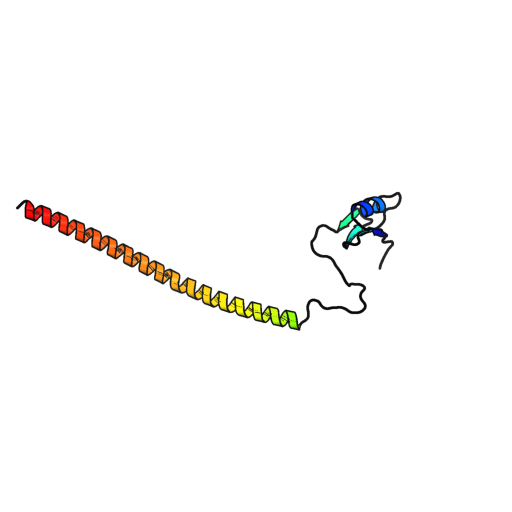302 -31.045 1.00 94.44 94 GLN A CA 1
ATOM 741 C C . GLN A 1 94 ? 18.122 -0.735 -32.170 1.00 94.44 94 GLN A C 1
ATOM 743 O O . GLN A 1 94 ? 18.357 0.030 -33.105 1.00 94.44 94 GLN A O 1
ATOM 748 N N . GLY A 1 95 ? 18.553 -1.999 -32.179 1.00 94.56 95 GLY A N 1
ATOM 749 C CA . GLY A 1 95 ? 19.395 -2.538 -33.247 1.00 94.56 95 GLY A CA 1
ATOM 750 C C . GLY A 1 95 ? 18.727 -2.496 -34.629 1.00 94.56 95 GLY A C 1
ATOM 751 O O . GLY A 1 95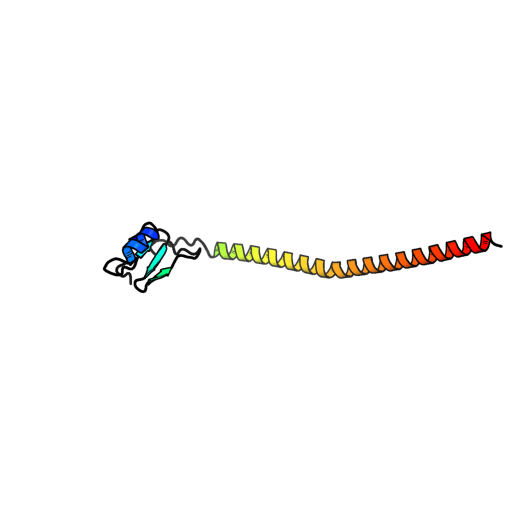 ? 19.380 -2.184 -35.626 1.00 94.56 95 GLY A O 1
ATOM 752 N N . LYS A 1 96 ? 17.415 -2.760 -34.719 1.00 93.19 96 LYS A N 1
ATOM 753 C CA . LYS A 1 96 ? 16.657 -2.611 -35.977 1.00 93.19 96 LYS A CA 1
ATOM 754 C C . LYS A 1 96 ? 16.565 -1.148 -36.426 1.00 93.19 96 LYS A C 1
ATOM 756 O O . LYS A 1 96 ? 16.679 -0.889 -37.625 1.00 93.19 96 LYS A O 1
ATOM 761 N N . LYS A 1 97 ? 16.398 -0.198 -35.498 1.00 93.94 97 LYS A N 1
ATOM 762 C CA . LYS A 1 97 ? 16.413 1.245 -35.802 1.00 93.94 97 LYS A CA 1
ATOM 763 C C . LYS A 1 97 ? 17.773 1.692 -36.338 1.00 93.94 97 LYS A C 1
ATOM 765 O O . LYS A 1 97 ? 17.815 2.372 -37.362 1.00 93.94 97 LYS A O 1
ATOM 770 N N . ASP A 1 98 ? 18.865 1.251 -35.719 1.00 94.81 98 ASP A N 1
ATOM 771 C CA . ASP A 1 98 ? 20.220 1.593 -36.166 1.00 94.81 98 ASP A CA 1
ATOM 772 C C . ASP A 1 98 ? 20.525 1.022 -37.557 1.00 94.81 98 ASP A C 1
ATOM 774 O O . ASP A 1 98 ? 21.070 1.724 -38.409 1.00 94.81 98 ASP A O 1
ATOM 778 N N . LYS A 1 99 ? 20.110 -0.223 -37.830 1.00 94.44 99 LYS A N 1
ATOM 779 C CA . LYS A 1 99 ? 20.214 -0.821 -39.173 1.00 94.44 99 LYS A CA 1
ATOM 780 C C . LYS A 1 99 ? 19.417 -0.032 -40.210 1.00 94.44 99 LYS A C 1
ATOM 782 O O . LYS A 1 99 ? 19.946 0.261 -41.277 1.00 94.44 99 LYS A O 1
ATOM 787 N N . LYS A 1 100 ? 18.175 0.351 -39.892 1.00 93.38 100 LYS A N 1
ATOM 788 C CA . LYS A 1 100 ? 17.346 1.180 -40.779 1.00 93.38 100 LYS A CA 1
ATOM 789 C C . LYS A 1 100 ? 18.029 2.514 -41.100 1.00 93.38 100 LYS A C 1
ATOM 791 O O . LYS A 1 100 ? 17.989 2.935 -42.251 1.00 93.38 100 LYS A O 1
ATOM 796 N N . ARG A 1 101 ? 18.666 3.155 -40.110 1.00 94.44 101 ARG A N 1
ATOM 797 C CA . ARG A 1 101 ? 19.412 4.405 -40.316 1.00 94.44 101 ARG A CA 1
ATOM 798 C C . ARG A 1 101 ? 20.590 4.211 -41.274 1.00 94.44 101 ARG A C 1
ATOM 800 O O . ARG A 1 101 ? 20.680 4.950 -42.244 1.00 94.44 101 ARG A O 1
ATOM 807 N N . LYS A 1 102 ? 21.423 3.186 -41.061 1.00 94.56 102 LYS A N 1
ATOM 808 C CA . LYS A 1 102 ? 22.575 2.894 -41.938 1.00 94.56 102 LYS A CA 1
ATOM 809 C C . LYS A 1 102 ? 22.159 2.637 -43.386 1.00 94.56 102 LYS A C 1
ATOM 811 O O . LYS A 1 102 ? 22.719 3.229 -44.297 1.00 94.56 102 LYS A O 1
ATOM 816 N N . VAL A 1 103 ? 21.127 1.817 -43.592 1.00 94.75 103 VAL A N 1
ATOM 817 C CA . VAL A 1 103 ? 20.607 1.537 -44.940 1.00 94.75 103 VAL A CA 1
ATOM 818 C C . VAL A 1 103 ? 20.069 2.810 -45.602 1.00 94.75 103 VAL A C 1
ATOM 820 O O . VAL A 1 103 ? 20.271 3.010 -46.794 1.00 94.75 103 VAL A O 1
ATOM 823 N N . ALA A 1 104 ? 19.412 3.695 -44.845 1.00 92.94 104 ALA A N 1
ATOM 824 C CA . ALA A 1 104 ? 18.946 4.976 -45.374 1.00 92.94 104 ALA A CA 1
ATOM 825 C C . ALA A 1 104 ? 20.109 5.909 -45.768 1.00 92.94 104 ALA A C 1
ATOM 827 O O . ALA A 1 104 ? 20.031 6.570 -46.801 1.00 92.94 104 ALA A O 1
ATOM 828 N N . GLU A 1 105 ? 21.190 5.937 -44.983 1.00 94.81 105 GLU A N 1
ATOM 829 C CA . GLU A 1 105 ? 22.411 6.695 -45.295 1.00 94.81 105 GLU A CA 1
ATOM 830 C C . GLU A 1 105 ? 23.112 6.150 -46.554 1.00 94.81 105 GLU A C 1
ATOM 832 O O . GLU A 1 105 ? 23.482 6.922 -47.440 1.00 94.81 105 GLU A O 1
ATOM 837 N N . GLU A 1 106 ? 23.241 4.827 -46.678 1.00 94.06 106 GLU A N 1
ATOM 838 C CA . GLU A 1 106 ? 23.817 4.159 -47.856 1.00 94.06 106 GLU A CA 1
ATOM 839 C C . GLU A 1 106 ? 22.979 4.402 -49.121 1.00 94.06 106 GLU A C 1
ATOM 841 O O . GLU A 1 106 ? 23.521 4.733 -50.180 1.00 94.06 106 GLU A O 1
ATOM 846 N N . ALA A 1 107 ? 21.651 4.306 -49.012 1.00 93.12 107 ALA A N 1
ATOM 847 C CA . ALA A 1 107 ? 20.732 4.614 -50.106 1.00 93.12 107 ALA A CA 1
ATOM 848 C C . ALA A 1 107 ? 20.836 6.085 -50.544 1.00 93.12 107 ALA A C 1
ATOM 850 O O . ALA A 1 107 ? 20.839 6.378 -51.736 1.00 93.12 107 ALA A O 1
ATOM 851 N N . HIS A 1 108 ? 20.975 7.017 -49.596 1.00 92.69 108 HIS A N 1
ATOM 852 C CA . HIS A 1 108 ? 21.174 8.429 -49.920 1.00 92.69 108 HIS A CA 1
ATOM 853 C C . HIS A 1 108 ? 22.508 8.663 -50.640 1.00 92.69 108 HIS A C 1
ATOM 855 O O . HIS A 1 108 ? 22.557 9.367 -51.645 1.00 92.69 108 HIS A O 1
ATOM 861 N N . LYS A 1 109 ? 23.598 8.057 -50.153 1.00 93.75 109 LYS A N 1
ATOM 862 C CA . LYS A 1 109 ? 24.924 8.198 -50.767 1.00 93.75 109 LYS A CA 1
ATOM 863 C C . LYS A 1 109 ? 24.949 7.656 -52.198 1.00 93.75 109 LYS A C 1
ATOM 865 O O . LYS A 1 109 ? 25.393 8.356 -53.101 1.00 93.75 109 LYS A O 1
ATOM 870 N N . THR A 1 110 ? 24.431 6.447 -52.404 1.00 93.12 110 THR A N 1
ATOM 871 C CA . THR A 1 110 ? 24.354 5.826 -53.738 1.00 93.12 110 THR A CA 1
ATOM 872 C C . THR A 1 110 ? 23.476 6.631 -54.696 1.00 93.12 110 THR A C 1
ATOM 874 O O . THR A 1 110 ? 23.835 6.797 -55.859 1.00 93.12 110 THR A O 1
ATOM 877 N N . HIS A 1 111 ? 22.367 7.200 -54.213 1.00 92.69 111 HIS A N 1
ATOM 878 C CA . HIS A 1 111 ? 21.516 8.091 -55.007 1.00 92.69 111 HIS A CA 1
ATOM 879 C C . HIS A 1 111 ? 22.255 9.348 -55.481 1.00 92.69 111 HIS A C 1
ATOM 881 O O . HIS A 1 111 ? 22.167 9.711 -56.653 1.00 92.69 111 HIS A O 1
ATOM 887 N N . GLU A 1 112 ? 23.018 9.998 -54.600 1.00 94.19 112 GLU A N 1
ATOM 888 C CA . GLU A 1 112 ? 23.808 11.183 -54.964 1.00 94.19 112 GLU A CA 1
ATOM 889 C C . GLU A 1 112 ? 24.986 10.845 -55.901 1.00 94.19 112 GLU A C 1
ATOM 891 O O . GLU A 1 112 ? 25.259 11.586 -56.849 1.00 94.19 112 GLU A O 1
ATOM 896 N N . GLU A 1 113 ? 25.644 9.697 -55.719 1.00 92.44 113 GLU A N 1
ATOM 897 C CA . GLU A 1 113 ? 26.677 9.195 -56.643 1.00 92.44 113 GLU A CA 1
ATOM 898 C C . GLU A 1 113 ? 26.116 8.906 -58.048 1.00 92.44 113 GLU A C 1
ATOM 900 O O . GLU A 1 113 ? 26.737 9.251 -59.055 1.00 92.44 113 GLU A O 1
ATOM 905 N N . LEU A 1 114 ? 24.917 8.324 -58.145 1.00 92.00 114 LEU A N 1
ATOM 906 C CA . LEU A 1 114 ? 24.263 8.072 -59.434 1.00 92.00 114 LEU A CA 1
ATOM 907 C C . LEU A 1 114 ? 23.852 9.371 -60.135 1.00 92.00 114 LEU A C 1
ATOM 909 O O . LEU A 1 114 ? 24.086 9.516 -61.334 1.00 92.00 114 LEU A O 1
ATOM 913 N N . LYS A 1 115 ? 23.292 10.339 -59.398 1.00 92.06 115 LYS A N 1
ATOM 914 C CA . LYS A 1 115 ? 22.956 11.665 -59.946 1.00 92.06 115 LYS A CA 1
ATOM 915 C C . LYS A 1 115 ? 24.180 12.388 -60.492 1.00 92.06 115 LYS A C 1
ATOM 917 O O . LYS A 1 115 ? 24.140 12.922 -61.596 1.00 92.06 115 LYS A O 1
ATOM 922 N N . THR A 1 116 ? 25.259 12.430 -59.713 1.00 91.56 116 THR A N 1
ATOM 923 C CA . THR A 1 116 ? 26.496 13.108 -60.126 1.00 91.56 116 THR A CA 1
ATOM 924 C C . THR A 1 116 ? 27.103 12.461 -61.365 1.00 91.56 116 THR A C 1
ATOM 926 O O . THR A 1 116 ? 27.552 13.176 -62.261 1.00 91.56 116 THR A O 1
ATOM 929 N N . ARG A 1 117 ? 27.049 11.128 -61.466 1.00 90.00 117 ARG A N 1
ATOM 930 C CA . ARG A 1 117 ? 27.511 10.390 -62.645 1.00 90.00 117 ARG A CA 1
ATOM 931 C C . ARG A 1 117 ? 26.661 10.659 -63.890 1.00 90.00 117 ARG A C 1
ATOM 933 O O . ARG A 1 117 ? 27.234 10.901 -64.945 1.00 90.00 117 ARG A O 1
ATOM 940 N N . LEU A 1 118 ? 25.333 10.703 -63.760 1.00 88.62 118 LEU A N 1
ATOM 941 C CA . LEU A 1 118 ? 24.425 11.070 -64.858 1.00 88.62 118 LEU A CA 1
ATOM 942 C C . LEU A 1 118 ? 24.719 12.475 -65.399 1.00 88.62 118 LEU A C 1
ATOM 944 O O . LEU A 1 118 ? 24.859 12.659 -66.601 1.00 88.62 118 LEU A O 1
ATOM 948 N N . VAL A 1 119 ? 24.900 13.456 -64.511 1.00 89.62 119 VAL A N 1
ATOM 949 C CA . VAL A 1 119 ? 25.242 14.833 -64.912 1.00 89.62 119 VAL A CA 1
ATOM 950 C C . VAL A 1 119 ? 26.613 14.910 -65.598 1.00 89.62 119 VAL A C 1
ATOM 952 O O . VAL A 1 119 ? 26.832 15.793 -66.424 1.00 89.62 119 VAL A O 1
ATOM 955 N N . ALA A 1 120 ? 27.553 14.025 -65.251 1.00 82.44 120 ALA A N 1
ATOM 956 C CA . ALA A 1 120 ? 28.851 13.947 -65.916 1.00 82.44 120 ALA A CA 1
ATOM 957 C C . ALA A 1 120 ? 28.749 13.313 -67.315 1.00 82.44 120 ALA A C 1
ATOM 959 O O . ALA A 1 120 ? 29.407 13.795 -68.232 1.00 82.44 120 ALA A O 1
ATOM 960 N N . GLU A 1 121 ? 27.914 12.284 -67.482 1.00 81.19 121 GLU A N 1
ATOM 961 C CA . GLU A 1 121 ? 27.649 11.645 -68.780 1.00 81.19 121 GLU A CA 1
ATOM 962 C C . GLU A 1 121 ? 26.872 12.564 -69.736 1.00 81.19 121 GLU A C 1
ATOM 964 O O . GLU A 1 121 ? 27.177 12.588 -70.920 1.00 81.19 121 GLU A O 1
ATOM 969 N N . GLU A 1 122 ? 25.935 13.382 -69.245 1.00 79.62 122 GLU A N 1
ATOM 970 C CA . GLU A 1 122 ? 25.203 14.360 -70.074 1.00 79.62 122 GLU A CA 1
ATOM 971 C C . GLU A 1 122 ? 26.056 15.562 -70.529 1.00 79.62 122 GLU A C 1
ATOM 973 O O . GLU A 1 122 ? 25.648 16.310 -71.418 1.00 79.62 122 GLU A O 1
ATOM 978 N N . LYS A 1 123 ? 27.221 15.788 -69.905 1.00 68.12 123 LYS A N 1
ATOM 979 C CA . LYS A 1 123 ? 28.138 16.901 -70.216 1.00 68.12 123 LYS A CA 1
ATOM 980 C C . LYS A 1 123 ? 29.340 16.498 -71.082 1.00 68.12 123 LYS A C 1
ATOM 982 O O . LYS A 1 123 ? 30.119 17.388 -71.432 1.00 68.12 123 LYS A O 1
ATOM 987 N N . ALA A 1 124 ? 29.513 15.208 -71.368 1.00 55.59 124 ALA A N 1
ATOM 988 C CA . ALA A 1 124 ? 30.569 14.656 -72.220 1.00 55.59 124 ALA A CA 1
ATOM 989 C C . ALA A 1 124 ? 30.073 14.472 -73.661 1.00 55.59 124 ALA A C 1
ATOM 991 O O . ALA A 1 124 ? 30.895 14.687 -74.580 1.00 55.59 124 ALA A O 1
#

Organism: Funneliformis mosseae (NCBI:txid27381)

Secondary structure (DSSP, 8-state):
---SEEEESSHHHHHHHHBSSSB-EEEETTS-EE-TTS-EE--SS-----TT-SS---SS-HHHHHHHHHHHHHHHHHHHHHHHHHHHHHHHHHHHHHHHHHHHHHHHHHHHHHHHHHHHHTT-

Radius of gyration: 37.31 Å; chains: 1; bounding box: 55×42×106 Å

Sequence (124 aa):
VLQNTLVAQNLQQANRIAFTNTRWRVVTLSGQLIDKSGTMSGGGNQVFKDAMNSKFSPDITSETIAKLEKVRSHFEMQWKELNENVRSLEPQLQGKKDKKRKVAEEAHKTHEELKTRLVAEEKA